Protein AF-A0A800MR60-F1 (afdb_monomer)

pLDDT: mean 89.22, std 11.36, range [47.94, 97.31]

Radius of gyration: 14.32 Å; Cα contacts (8 Å, |Δi|>4): 45; chains: 1; bounding box: 43×22×28 Å

Structure (mmCIF, N/CA/C/O backbone):
data_AF-A0A800MR60-F1
#
_entry.id   AF-A0A800MR60-F1
#
loop_
_atom_site.group_PDB
_atom_site.id
_atom_site.type_symbol
_atom_site.label_atom_id
_atom_site.label_alt_id
_atom_site.label_comp_id
_atom_site.label_asym_id
_atom_site.label_entity_id
_atom_site.label_seq_id
_atom_site.pdbx_PDB_ins_code
_atom_site.Cartn_x
_atom_site.Cartn_y
_atom_site.Cartn_z
_atom_site.occupancy
_atom_site.B_iso_or_equiv
_atom_site.auth_seq_id
_atom_site.auth_comp_id
_atom_site.auth_asym_id
_atom_site.auth_atom_id
_atom_site.pdbx_PDB_model_num
ATOM 1 N N . MET A 1 1 ? 29.767 -2.933 -16.775 1.00 51.25 1 MET A N 1
ATOM 2 C CA . MET A 1 1 ? 29.336 -2.979 -15.356 1.00 51.25 1 MET A CA 1
ATOM 3 C C . MET A 1 1 ? 28.615 -1.719 -14.846 1.00 51.25 1 MET A C 1
ATOM 5 O O . MET A 1 1 ? 27.771 -1.863 -13.979 1.00 51.25 1 MET A O 1
ATOM 9 N N . ARG A 1 2 ? 28.848 -0.501 -15.375 1.00 51.25 2 ARG A N 1
ATOM 10 C CA . ARG A 1 2 ? 28.204 0.745 -14.876 1.00 51.25 2 ARG A CA 1
ATOM 11 C C . ARG A 1 2 ? 26.716 0.935 -15.238 1.00 51.25 2 ARG A C 1
ATOM 13 O O . ARG A 1 2 ? 26.012 1.688 -14.575 1.00 51.25 2 ARG A O 1
ATOM 20 N N . THR A 1 3 ? 26.226 0.272 -16.284 1.00 55.72 3 THR A N 1
ATOM 21 C CA . THR A 1 3 ? 24.841 0.397 -16.779 1.00 55.72 3 THR A CA 1
ATOM 22 C C . THR A 1 3 ? 23.820 -0.385 -15.947 1.00 55.72 3 THR A C 1
ATOM 24 O O . THR A 1 3 ? 22.700 0.088 -15.767 1.00 55.72 3 THR A O 1
ATOM 27 N N . GLN A 1 4 ? 24.203 -1.538 -15.383 1.00 60.22 4 GLN A N 1
ATOM 28 C CA . GLN A 1 4 ? 23.320 -2.340 -14.522 1.00 60.22 4 GLN A CA 1
ATOM 29 C C . GLN A 1 4 ? 22.992 -1.625 -13.208 1.00 60.22 4 GLN A C 1
ATOM 31 O O . GLN A 1 4 ? 21.851 -1.673 -12.759 1.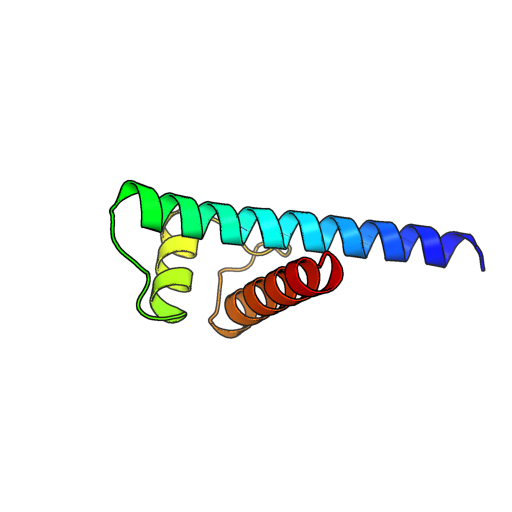00 60.22 4 GLN A O 1
ATOM 36 N N . THR A 1 5 ? 23.950 -0.899 -12.630 1.00 70.81 5 THR A N 1
ATOM 37 C CA . THR A 1 5 ? 23.751 -0.177 -11.367 1.00 70.81 5 THR A CA 1
ATOM 38 C C . THR A 1 5 ? 22.694 0.917 -11.505 1.00 70.81 5 THR A C 1
ATOM 40 O O . THR A 1 5 ? 21.773 0.979 -10.697 1.00 70.81 5 THR A O 1
ATOM 43 N N . LYS A 1 6 ? 22.750 1.712 -12.584 1.00 74.62 6 LYS A N 1
ATOM 44 C CA . LYS A 1 6 ? 21.761 2.769 -12.856 1.00 74.62 6 LYS A CA 1
ATOM 45 C C . LYS A 1 6 ? 20.372 2.204 -13.165 1.00 74.62 6 LYS A C 1
ATOM 47 O O . LYS A 1 6 ? 19.369 2.743 -12.706 1.00 74.62 6 LYS A O 1
ATOM 52 N N . ALA A 1 7 ? 20.302 1.105 -13.920 1.00 75.12 7 ALA A N 1
ATOM 53 C CA . ALA A 1 7 ? 19.034 0.440 -14.222 1.00 75.12 7 ALA A CA 1
ATOM 54 C C . ALA A 1 7 ? 18.379 -0.145 -12.960 1.00 75.12 7 ALA A C 1
ATOM 56 O O . ALA A 1 7 ? 17.170 -0.013 -12.776 1.00 75.12 7 ALA A O 1
ATOM 57 N N . ASN A 1 8 ? 19.176 -0.740 -12.070 1.00 79.31 8 ASN A N 1
ATOM 58 C CA . ASN A 1 8 ? 18.693 -1.269 -10.798 1.00 79.31 8 ASN A CA 1
ATOM 59 C C . ASN A 1 8 ? 18.245 -0.146 -9.857 1.00 79.31 8 ASN A C 1
ATOM 61 O O . ASN A 1 8 ? 17.147 -0.230 -9.320 1.00 79.31 8 ASN A O 1
ATOM 65 N N . GLN A 1 9 ? 19.020 0.937 -9.737 1.00 83.06 9 GLN A N 1
ATOM 66 C CA . GLN A 1 9 ? 18.631 2.124 -8.964 1.00 83.06 9 GLN A CA 1
ATOM 67 C C . GLN A 1 9 ? 17.298 2.705 -9.445 1.00 83.06 9 GLN A C 1
ATOM 69 O O . GLN A 1 9 ? 16.401 2.942 -8.640 1.00 83.06 9 GLN A O 1
ATOM 74 N N . LYS A 1 10 ? 17.125 2.852 -10.764 1.00 87.31 10 LYS A N 1
ATOM 75 C CA . LYS A 1 10 ? 15.869 3.339 -11.345 1.00 87.31 10 LYS A CA 1
ATOM 76 C C . LYS A 1 10 ? 14.693 2.410 -11.031 1.00 87.31 10 LYS A C 1
ATOM 78 O O . LYS A 1 10 ? 13.617 2.887 -10.697 1.00 87.31 10 LYS A O 1
ATOM 83 N N . ARG A 1 11 ? 14.877 1.087 -11.110 1.00 85.19 11 ARG A N 1
ATOM 84 C CA . ARG A 1 11 ? 13.827 0.110 -10.756 1.00 85.19 11 ARG A CA 1
ATOM 85 C C . ARG A 1 11 ? 13.437 0.190 -9.280 1.00 85.19 11 ARG A C 1
ATOM 87 O O . ARG A 1 11 ? 12.249 0.097 -8.976 1.00 85.19 11 ARG A O 1
ATOM 94 N N . THR A 1 12 ? 14.420 0.367 -8.399 1.00 88.00 12 THR A N 1
ATOM 95 C CA . THR A 1 12 ? 14.220 0.530 -6.955 1.00 88.00 12 THR A CA 1
ATOM 96 C C . THR A 1 12 ? 13.428 1.797 -6.656 1.00 88.00 12 THR A C 1
ATOM 98 O O . THR A 1 12 ? 12.343 1.670 -6.103 1.00 88.00 12 THR A O 1
ATOM 101 N N . SER A 1 13 ? 13.871 2.962 -7.142 1.00 88.81 13 SER A N 1
ATOM 102 C CA . SER A 1 13 ? 13.153 4.237 -6.958 1.00 88.81 13 SER A CA 1
ATOM 103 C C . SER A 1 13 ? 11.723 4.159 -7.487 1.00 88.81 13 SER A C 1
ATOM 105 O O . SER A 1 13 ? 10.783 4.496 -6.780 1.00 88.81 13 SER A O 1
ATOM 107 N N . ILE A 1 14 ? 11.528 3.579 -8.673 1.00 90.88 14 ILE A N 1
ATOM 108 C CA . ILE A 1 14 ? 10.189 3.377 -9.223 1.00 90.88 14 ILE A CA 1
ATOM 109 C C . ILE A 1 14 ? 9.346 2.528 -8.248 1.00 90.88 14 ILE A C 1
ATOM 111 O O . ILE A 1 14 ? 8.169 2.816 -8.048 1.00 90.88 14 ILE A O 1
ATOM 115 N N . ALA A 1 15 ? 9.892 1.472 -7.635 1.00 90.50 15 ALA A N 1
ATOM 116 C CA . ALA A 1 15 ? 9.182 0.669 -6.628 1.00 90.50 15 ALA A CA 1
ATOM 117 C C . ALA A 1 15 ? 8.906 1.403 -5.312 1.00 90.50 15 ALA A C 1
ATOM 119 O O . ALA A 1 15 ? 7.849 1.168 -4.726 1.00 90.50 15 ALA A O 1
ATOM 120 N N . ASP A 1 16 ? 9.804 2.285 -4.889 1.00 93.31 16 ASP A N 1
ATOM 121 C CA . ASP A 1 16 ? 9.629 3.142 -3.716 1.00 93.31 16 ASP A CA 1
ATOM 122 C C . ASP A 1 16 ? 8.487 4.132 -3.933 1.00 93.31 16 ASP A C 1
ATOM 124 O O . ASP A 1 16 ? 7.542 4.152 -3.147 1.00 93.31 16 ASP A O 1
ATOM 128 N N . ASP A 1 17 ? 8.491 4.839 -5.065 1.00 94.75 17 ASP A N 1
ATOM 129 C CA . ASP A 1 17 ? 7.442 5.794 -5.438 1.00 94.75 17 ASP A CA 1
ATOM 130 C C . ASP A 1 17 ? 6.064 5.128 -5.473 1.00 94.75 17 ASP A C 1
ATOM 132 O O . ASP A 1 17 ? 5.064 5.673 -5.001 1.00 94.75 17 ASP A O 1
ATOM 136 N N . PHE A 1 18 ? 6.002 3.908 -6.012 1.00 94.25 18 PHE A N 1
ATOM 137 C CA . PHE A 1 18 ? 4.765 3.139 -6.022 1.00 94.25 18 PHE A CA 1
ATOM 138 C C . PHE A 1 18 ? 4.309 2.781 -4.608 1.00 94.25 18 PHE A C 1
ATOM 140 O O . PHE A 1 18 ? 3.132 2.940 -4.295 1.00 94.25 18 PHE A O 1
ATOM 147 N N . ALA A 1 19 ? 5.217 2.312 -3.752 1.00 95.00 19 ALA A N 1
ATOM 148 C CA . ALA A 1 19 ? 4.874 1.949 -2.384 1.00 95.00 19 ALA A CA 1
ATOM 149 C C . ALA A 1 19 ? 4.377 3.167 -1.585 1.00 95.00 19 ALA A C 1
ATOM 151 O O . ALA A 1 19 ? 3.338 3.081 -0.930 1.00 95.00 19 ALA A O 1
ATOM 152 N N . LEU A 1 20 ? 5.055 4.311 -1.720 1.00 96.06 20 LEU A N 1
ATOM 153 C CA . LEU A 1 20 ? 4.657 5.580 -1.111 1.00 96.06 20 LEU A CA 1
ATOM 154 C C . LEU A 1 20 ? 3.272 6.026 -1.579 1.00 96.06 20 LEU A C 1
ATOM 156 O O . LEU A 1 20 ? 2.441 6.398 -0.754 1.00 96.06 20 LEU A O 1
ATOM 160 N N . ARG A 1 21 ? 2.983 5.931 -2.883 1.00 96.44 21 ARG A N 1
ATOM 161 C CA . ARG A 1 21 ? 1.662 6.270 -3.429 1.00 96.44 21 ARG A CA 1
ATOM 162 C C . ARG A 1 21 ? 0.552 5.408 -2.827 1.00 96.44 21 ARG A C 1
ATOM 164 O O . ARG A 1 21 ? -0.497 5.939 -2.485 1.00 96.44 21 ARG A O 1
ATOM 171 N N . ILE A 1 22 ? 0.767 4.099 -2.702 1.00 96.31 22 ILE A N 1
ATOM 172 C CA . ILE A 1 22 ? -0.241 3.190 -2.137 1.00 96.31 22 ILE A CA 1
ATOM 173 C C . ILE A 1 22 ? -0.483 3.484 -0.656 1.00 96.31 22 ILE A C 1
ATOM 175 O O . ILE A 1 22 ? -1.636 3.553 -0.241 1.00 96.31 22 ILE A O 1
ATOM 179 N N . VAL A 1 23 ? 0.575 3.697 0.131 1.00 95.38 23 VAL A N 1
ATOM 180 C CA . VAL A 1 23 ? 0.421 4.066 1.547 1.00 95.38 23 VAL A CA 1
ATOM 181 C C . VAL A 1 23 ? -0.288 5.411 1.686 1.00 95.38 23 VAL A C 1
ATOM 183 O O . VAL A 1 23 ? -1.217 5.509 2.474 1.00 95.38 23 VAL A O 1
ATOM 186 N N . LYS A 1 24 ? 0.038 6.401 0.847 1.00 95.50 24 LYS A N 1
ATOM 187 C CA . LYS A 1 24 ? -0.651 7.699 0.836 1.00 95.50 24 LYS A CA 1
ATOM 188 C C . LYS A 1 24 ? -2.155 7.565 0.586 1.00 95.50 24 LYS A C 1
ATOM 190 O O . LYS A 1 24 ? -2.928 8.188 1.294 1.00 95.50 24 LYS A O 1
ATOM 195 N N . ILE A 1 25 ? -2.573 6.732 -0.370 1.00 95.00 25 ILE A N 1
ATOM 196 C CA . ILE A 1 25 ? -4.000 6.476 -0.650 1.00 95.00 25 ILE A CA 1
ATOM 197 C C . ILE A 1 25 ? -4.713 5.888 0.577 1.00 95.00 25 ILE A C 1
ATOM 199 O O . ILE A 1 25 ? -5.863 6.226 0.855 1.00 95.00 25 ILE A O 1
ATOM 203 N N . LEU A 1 26 ? -4.041 4.996 1.309 1.00 95.00 26 LEU A N 1
ATOM 204 C CA . LEU A 1 26 ? -4.594 4.418 2.531 1.00 95.00 26 LEU A CA 1
ATOM 205 C C . LEU A 1 26 ? -4.682 5.458 3.650 1.00 95.00 26 LEU A C 1
ATOM 207 O O . LEU A 1 26 ? -5.728 5.564 4.2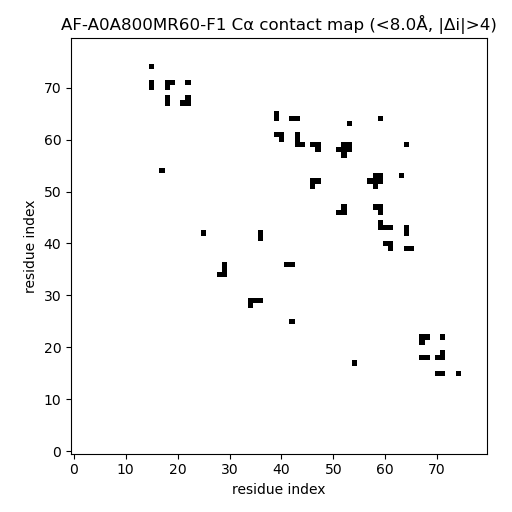81 1.00 95.00 26 LEU A O 1
ATOM 211 N N . ASP A 1 27 ? -3.628 6.244 3.852 1.00 93.81 27 ASP A N 1
ATOM 212 C CA . ASP A 1 27 ? -3.583 7.303 4.863 1.00 93.81 27 ASP A CA 1
ATOM 213 C C . ASP A 1 27 ? -4.632 8.400 4.570 1.00 93.81 27 ASP A C 1
ATOM 215 O O . ASP A 1 27 ? -5.303 8.882 5.481 1.00 93.81 27 ASP A O 1
ATOM 219 N N . GLU A 1 28 ? -4.837 8.758 3.296 1.00 93.75 28 GLU A N 1
ATOM 220 C CA . GLU A 1 28 ? -5.865 9.714 2.859 1.00 93.75 28 GLU A CA 1
ATOM 221 C C . GLU A 1 28 ? -7.281 9.216 3.163 1.00 93.75 28 GLU A C 1
ATOM 223 O O . GLU A 1 28 ? -8.119 9.994 3.623 1.00 93.75 28 GLU A O 1
ATOM 228 N N . PHE A 1 29 ? -7.551 7.923 2.960 1.00 92.06 29 PHE A N 1
ATOM 229 C CA . PHE A 1 29 ? -8.816 7.319 3.373 1.00 92.06 29 PHE A CA 1
ATOM 230 C C . PHE A 1 29 ? -8.994 7.402 4.892 1.00 92.06 29 PHE A C 1
ATOM 232 O O . PHE A 1 29 ? -10.036 7.860 5.362 1.00 92.06 29 PHE A O 1
ATOM 239 N N . GLU A 1 30 ? -7.979 7.005 5.667 1.00 91.19 30 GLU A N 1
ATOM 240 C CA . GLU A 1 30 ? -8.075 7.023 7.130 1.00 91.19 30 GLU A CA 1
ATOM 241 C C . GLU A 1 30 ? -8.322 8.439 7.671 1.00 91.19 30 GLU A C 1
ATOM 2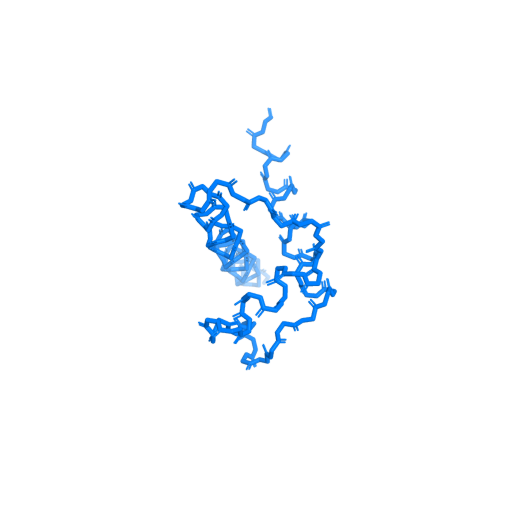43 O O . GLU A 1 30 ? -9.134 8.606 8.581 1.00 91.19 30 GLU A O 1
ATOM 248 N N . GLY A 1 31 ? -7.687 9.453 7.074 1.00 89.12 31 GLY A N 1
ATOM 249 C CA . GLY A 1 31 ? -7.889 10.858 7.430 1.00 89.12 31 GLY A CA 1
ATOM 250 C C . GLY A 1 31 ? -9.236 11.430 6.981 1.00 89.12 31 GLY A C 1
ATOM 251 O O . GLY A 1 31 ? -9.839 12.208 7.711 1.00 89.12 31 GLY A O 1
ATOM 252 N N . THR A 1 32 ? -9.736 11.033 5.807 1.00 89.25 32 THR A N 1
ATOM 253 C CA . THR A 1 32 ? -11.017 11.536 5.270 1.00 89.25 32 THR A CA 1
ATOM 254 C C . THR A 1 32 ? -12.214 10.995 6.045 1.00 89.25 32 THR A C 1
ATOM 256 O O . THR A 1 32 ? -13.182 11.716 6.275 1.00 89.25 32 THR A O 1
ATOM 259 N N . TYR A 1 33 ? -12.160 9.725 6.448 1.00 82.81 33 TYR A N 1
ATOM 260 C CA . TYR A 1 33 ? -13.269 9.047 7.122 1.00 82.81 33 TYR A CA 1
ATOM 261 C C . TYR A 1 33 ? -13.118 8.993 8.650 1.00 82.81 33 TYR A C 1
ATOM 263 O O . TYR A 1 33 ? -13.939 8.344 9.298 1.00 82.81 33 TYR A O 1
ATOM 271 N N . ASP A 1 34 ? -12.070 9.616 9.210 1.00 86.31 34 ASP A N 1
ATOM 272 C CA . ASP A 1 34 ? -11.656 9.509 10.623 1.00 86.31 34 ASP A CA 1
ATOM 273 C C . ASP A 1 34 ? -11.690 8.055 11.136 1.00 86.31 34 ASP A C 1
ATOM 275 O O . ASP A 1 34 ? -12.107 7.729 12.250 1.00 86.31 34 ASP A O 1
ATOM 279 N N . ARG A 1 35 ? -11.309 7.123 10.254 1.00 86.62 35 ARG A N 1
ATOM 280 C CA . ARG A 1 35 ? -11.449 5.686 10.480 1.00 86.62 35 ARG A CA 1
ATOM 281 C C . ARG A 1 35 ? -10.204 4.958 10.034 1.00 86.62 35 ARG A C 1
ATOM 283 O O . ARG A 1 35 ? -9.901 4.886 8.851 1.00 86.62 35 ARG A O 1
ATOM 290 N N . LYS A 1 36 ? -9.554 4.294 10.985 1.00 91.94 36 LYS A N 1
ATOM 291 C CA . LYS A 1 36 ? -8.383 3.462 10.706 1.00 91.94 36 LYS A CA 1
ATOM 292 C C . LYS A 1 36 ? -8.765 2.088 10.172 1.00 91.94 36 LYS A C 1
ATOM 294 O O . LYS A 1 36 ? -9.743 1.476 10.618 1.00 91.94 36 LYS A O 1
ATOM 299 N N . PHE A 1 37 ? -7.942 1.560 9.274 1.00 92.25 37 PHE A N 1
ATOM 300 C CA . PHE A 1 37 ? -8.004 0.159 8.894 1.00 92.25 37 PHE A CA 1
ATOM 301 C C . PHE A 1 37 ? -7.567 -0.709 10.078 1.00 92.25 37 PHE A C 1
ATOM 303 O O . PHE A 1 37 ? -6.444 -0.606 10.567 1.00 92.25 37 PHE A O 1
ATOM 310 N N . SER A 1 38 ? -8.426 -1.631 10.511 1.00 91.69 38 SER A N 1
ATOM 311 C CA . SER A 1 38 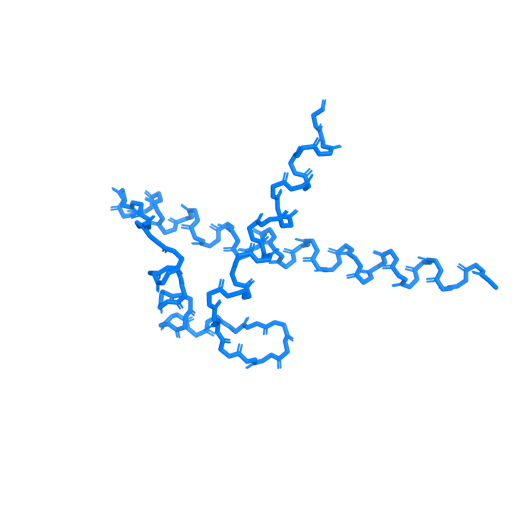? -8.130 -2.539 11.628 1.00 91.69 38 SER A CA 1
ATOM 312 C C . SER A 1 38 ? -7.258 -3.731 11.231 1.00 91.69 38 SER A C 1
ATOM 314 O O . SER A 1 38 ? -6.782 -4.475 12.084 1.00 91.69 38 SER A O 1
ATOM 316 N N . SER A 1 39 ? -7.073 -3.970 9.928 1.00 95.00 39 SER A N 1
ATOM 317 C CA . SER A 1 39 ? -6.294 -5.104 9.431 1.00 95.00 39 SER A CA 1
ATOM 318 C C . SER A 1 39 ? -5.817 -4.916 7.993 1.00 95.00 39 SER A C 1
ATOM 320 O O . SER A 1 39 ? -6.418 -4.189 7.199 1.00 95.00 39 SER A O 1
ATOM 322 N N . LEU A 1 40 ? -4.797 -5.694 7.610 1.00 94.94 40 LEU A N 1
ATOM 323 C CA . LEU A 1 40 ? -4.355 -5.808 6.215 1.00 94.94 40 L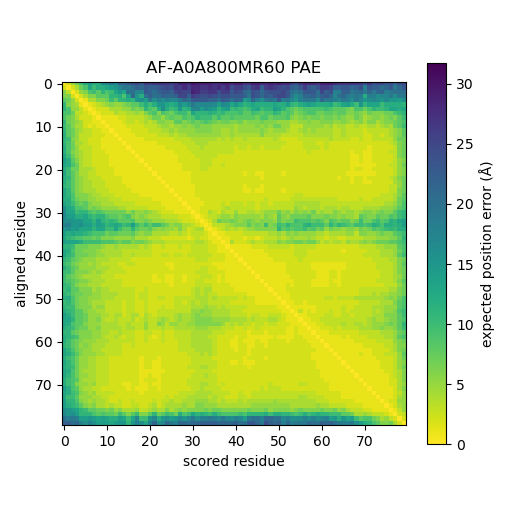EU A CA 1
ATOM 324 C C . LEU A 1 40 ? -5.487 -6.247 5.276 1.00 94.94 40 LEU A C 1
ATOM 326 O O . LEU A 1 40 ? -5.528 -5.826 4.128 1.00 94.94 40 LEU A O 1
ATOM 330 N N . GLY A 1 41 ? -6.426 -7.071 5.755 1.00 96.25 41 GLY A N 1
ATOM 331 C CA . GLY A 1 41 ? -7.554 -7.529 4.943 1.00 96.25 41 GLY A CA 1
ATOM 332 C C . GLY A 1 41 ? -8.530 -6.410 4.572 1.00 96.25 41 GLY A C 1
ATOM 333 O O . GLY A 1 41 ? -9.109 -6.449 3.492 1.00 96.25 41 GLY A O 1
ATOM 334 N N . GLN A 1 42 ? -8.711 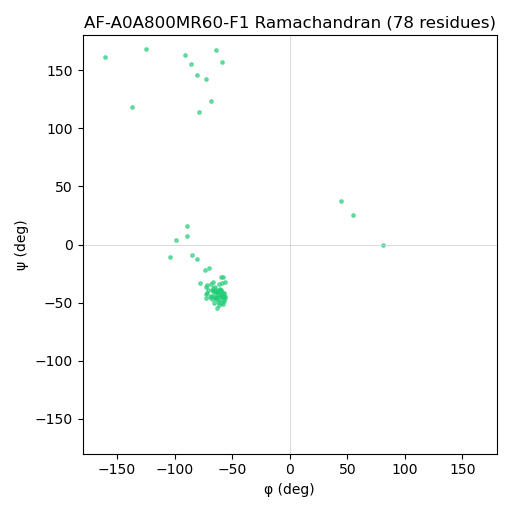-5.406 5.434 1.00 95.69 42 GLN A N 1
ATOM 335 C CA . GLN A 1 42 ? -9.518 -4.235 5.081 1.00 95.69 42 GLN A CA 1
ATOM 336 C C . GLN A 1 42 ? -8.806 -3.352 4.056 1.00 95.69 42 GLN A C 1
ATOM 338 O O . GLN A 1 42 ? -9.438 -2.959 3.085 1.00 95.69 42 GLN A O 1
ATOM 343 N N . ARG A 1 43 ? -7.493 -3.138 4.211 1.00 96.19 43 ARG A N 1
ATOM 344 C CA . ARG A 1 43 ? -6.681 -2.406 3.223 1.00 96.19 43 ARG A CA 1
ATOM 345 C C . ARG A 1 43 ? -6.748 -3.059 1.843 1.00 96.19 43 ARG A C 1
ATOM 347 O O . ARG A 1 43 ? -6.955 -2.373 0.855 1.00 96.19 43 ARG A O 1
ATOM 354 N N . VAL A 1 44 ? -6.624 -4.389 1.784 1.00 97.31 44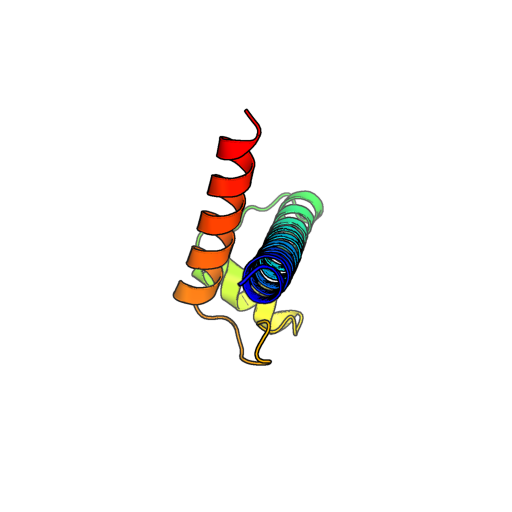 VAL A N 1
ATOM 355 C CA . VAL A 1 44 ? -6.756 -5.159 0.533 1.00 97.31 44 VAL A CA 1
ATOM 356 C C . VAL A 1 44 ? -8.127 -4.960 -0.102 1.00 97.31 44 VAL A C 1
ATOM 358 O O . VAL A 1 44 ? -8.200 -4.644 -1.283 1.00 97.31 44 VAL A O 1
ATOM 361 N N . ARG A 1 45 ? -9.204 -5.133 0.678 1.00 96.31 45 ARG A N 1
ATOM 362 C CA . ARG A 1 45 ? -10.569 -4.955 0.169 1.00 96.31 45 ARG A CA 1
ATOM 363 C C . ARG A 1 45 ? -10.775 -3.557 -0.386 1.00 96.31 45 ARG A C 1
ATOM 365 O O . ARG A 1 45 ? -11.230 -3.447 -1.511 1.00 96.31 45 ARG A O 1
ATOM 372 N N . TYR A 1 46 ? -10.363 -2.538 0.363 1.00 95.75 46 TYR A N 1
ATOM 373 C CA . TYR A 1 46 ? -10.472 -1.156 -0.074 1.00 95.75 46 TYR A CA 1
ATOM 374 C C . TYR A 1 46 ? -9.729 -0.914 -1.390 1.00 95.75 46 TYR A C 1
ATOM 376 O O . TYR A 1 46 ? -10.335 -0.435 -2.335 1.00 95.75 46 TYR A O 1
ATOM 384 N N . LEU A 1 47 ? -8.453 -1.310 -1.491 1.00 96.44 47 LEU A N 1
ATOM 385 C CA . LEU A 1 47 ? -7.666 -1.105 -2.713 1.00 96.44 47 LEU A CA 1
ATOM 386 C C . LEU A 1 47 ? -8.277 -1.799 -3.936 1.00 96.44 47 LEU A C 1
ATOM 388 O O . LEU A 1 47 ? -8.262 -1.223 -5.020 1.00 96.44 47 LEU A O 1
ATOM 392 N N . ASN A 1 48 ? -8.818 -3.007 -3.763 1.00 96.62 48 ASN A N 1
ATOM 393 C CA . ASN A 1 48 ? -9.496 -3.719 -4.844 1.00 96.62 48 ASN A CA 1
ATOM 394 C C . ASN A 1 48 ? -10.859 -3.088 -5.186 1.00 96.62 48 ASN A C 1
ATOM 396 O O . ASN A 1 48 ? -11.219 -3.052 -6.355 1.00 96.62 48 ASN A O 1
ATOM 400 N N . GLU A 1 49 ? -11.595 -2.564 -4.200 1.00 96.00 49 GLU A N 1
ATOM 401 C CA . GLU A 1 49 ? -12.883 -1.878 -4.389 1.00 96.00 49 GLU A CA 1
ATOM 402 C C . GLU A 1 49 ? -12.737 -0.575 -5.186 1.00 96.00 49 GLU A C 1
ATOM 404 O O . GLU A 1 49 ? -13.580 -0.272 -6.023 1.00 96.00 49 GLU A O 1
ATOM 409 N N . ILE A 1 50 ? -11.637 0.158 -4.988 1.00 94.56 50 ILE A N 1
ATOM 410 C CA . ILE A 1 50 ? -11.307 1.362 -5.770 1.00 94.56 50 ILE A CA 1
ATOM 411 C C . ILE A 1 50 ? -10.477 1.060 -7.032 1.00 94.56 50 ILE A C 1
ATOM 413 O O . ILE A 1 50 ? -9.849 1.962 -7.585 1.00 94.56 50 ILE A O 1
ATOM 417 N N . GLU A 1 51 ? -10.423 -0.209 -7.452 1.00 95.31 51 GLU A N 1
ATOM 418 C CA . GLU A 1 51 ? -9.743 -0.688 -8.667 1.00 95.31 51 GLU A CA 1
ATOM 419 C C . GLU A 1 51 ? -8.248 -0.309 -8.769 1.00 95.31 51 GLU A C 1
ATOM 421 O O . GLU A 1 51 ? -7.657 -0.255 -9.852 1.00 95.31 51 GLU A O 1
ATOM 426 N N . ILE A 1 52 ? -7.579 -0.083 -7.634 1.00 95.19 52 ILE A N 1
ATOM 427 C CA . ILE A 1 52 ? -6.129 0.118 -7.599 1.00 95.19 52 ILE A CA 1
ATOM 428 C C . ILE A 1 52 ? -5.463 -1.252 -7.697 1.00 95.19 52 ILE A C 1
ATOM 430 O O . ILE A 1 52 ? -5.515 -2.048 -6.765 1.00 95.19 52 ILE A O 1
ATOM 434 N N . THR A 1 53 ? -4.750 -1.520 -8.788 1.00 95.06 53 THR A N 1
ATOM 435 C CA . THR A 1 53 ? -4.033 -2.790 -8.968 1.00 95.06 53 THR A CA 1
ATOM 436 C C . THR A 1 53 ? -2.592 -2.734 -8.460 1.00 95.06 53 THR A C 1
ATOM 438 O O . THR A 1 53 ? -1.973 -1.673 -8.316 1.00 95.06 53 THR A O 1
ATOM 441 N N . ARG A 1 54 ? -1.988 -3.909 -8.257 1.00 93.19 54 ARG A N 1
ATOM 442 C CA . ARG A 1 54 ? -0.532 -4.034 -8.109 1.00 93.19 54 ARG A CA 1
ATOM 443 C C . ARG A 1 54 ? 0.177 -3.625 -9.405 1.00 93.19 54 ARG A C 1
ATOM 445 O O . ARG A 1 54 ? -0.421 -3.544 -10.476 1.00 93.19 54 ARG A O 1
ATOM 452 N N . ARG A 1 55 ? 1.500 -3.432 -9.336 1.00 88.25 55 ARG A N 1
ATOM 453 C CA . ARG A 1 55 ? 2.326 -3.019 -10.495 1.00 88.25 55 ARG A CA 1
ATOM 454 C C . ARG A 1 55 ? 2.263 -3.963 -11.694 1.00 88.25 55 ARG A C 1
ATOM 456 O O . ARG A 1 55 ? 2.517 -3.539 -12.811 1.00 88.25 55 ARG A O 1
ATOM 463 N N . ASN A 1 56 ? 1.999 -5.241 -11.445 1.00 89.31 56 ASN A N 1
ATOM 464 C CA . ASN A 1 56 ? 1.856 -6.276 -12.467 1.00 89.31 56 ASN A CA 1
ATOM 465 C C . ASN A 1 56 ? 0.405 -6.416 -12.974 1.00 89.31 56 ASN A C 1
ATOM 467 O O . ASN A 1 56 ? 0.119 -7.379 -13.673 1.00 89.31 56 ASN A O 1
ATOM 471 N N . GLY A 1 57 ? -0.507 -5.522 -12.576 1.00 92.25 57 GLY A N 1
ATOM 472 C CA . GLY A 1 57 ? -1.921 -5.554 -12.958 1.00 92.25 57 GLY A CA 1
ATOM 473 C C . GLY A 1 57 ? -2.792 -6.519 -12.151 1.00 92.25 57 GLY A C 1
ATOM 474 O O . GLY A 1 57 ? -3.987 -6.593 -12.394 1.00 92.25 57 GLY A O 1
ATOM 475 N N . SER A 1 58 ? -2.231 -7.254 -11.188 1.00 93.62 58 SER A N 1
ATOM 476 C CA . SER A 1 58 ? -3.020 -8.185 -10.367 1.00 93.62 58 SER A CA 1
ATOM 477 C C . SER A 1 58 ? -3.675 -7.503 -9.163 1.00 93.62 58 SER A C 1
ATOM 479 O O . SER A 1 58 ? -3.158 -6.507 -8.648 1.00 93.62 58 SER A O 1
ATOM 481 N N . GLU A 1 59 ? -4.772 -8.084 -8.676 1.00 96.81 59 GLU A N 1
ATOM 482 C CA . GLU A 1 59 ? -5.445 -7.673 -7.438 1.00 96.81 59 GLU A CA 1
ATOM 483 C C . GLU A 1 59 ? -4.523 -7.749 -6.222 1.00 96.81 59 GLU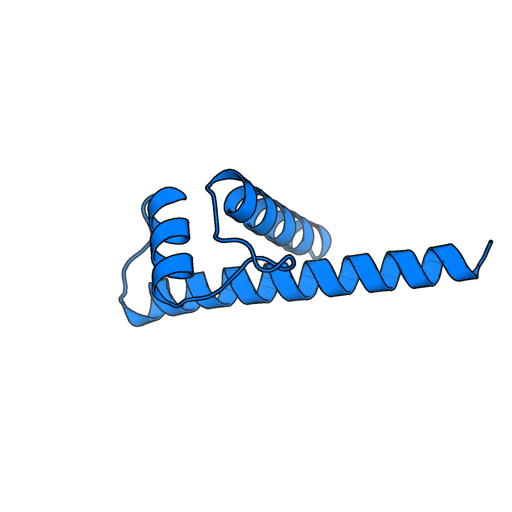 A C 1
ATOM 485 O O . GLU A 1 59 ? -3.546 -8.506 -6.204 1.00 96.81 59 GLU A O 1
ATOM 490 N N . TRP A 1 60 ? -4.846 -6.988 -5.181 1.00 97.31 60 TRP A N 1
ATOM 491 C CA . TRP A 1 60 ? -4.129 -7.036 -3.918 1.00 97.31 60 TRP A CA 1
ATOM 492 C C . TRP A 1 60 ? -4.430 -8.303 -3.131 1.00 97.31 60 TRP A C 1
ATOM 494 O O . TRP A 1 60 ? -5.563 -8.764 -3.027 1.00 97.31 60 TRP A O 1
ATOM 504 N N . ASP A 1 61 ? -3.385 -8.806 -2.485 1.00 97.06 61 ASP A N 1
ATOM 505 C CA . ASP A 1 61 ? -3.466 -9.806 -1.433 1.00 97.06 61 ASP A CA 1
ATOM 506 C C . ASP A 1 61 ? -2.763 -9.281 -0.169 1.00 97.06 61 ASP A C 1
ATOM 508 O O . ASP A 1 61 ? -2.055 -8.264 -0.188 1.00 97.06 61 ASP A O 1
ATOM 512 N N . LYS A 1 62 ? -2.964 -9.974 0.959 1.00 96.69 62 LYS A N 1
ATOM 513 C CA . LYS A 1 62 ? -2.397 -9.567 2.257 1.00 96.69 62 LYS A CA 1
ATOM 514 C C . LYS A 1 62 ? -0.866 -9.479 2.223 1.00 96.69 62 LYS A C 1
ATOM 516 O O . LYS A 1 62 ? -0.288 -8.631 2.898 1.00 96.69 62 LYS A O 1
ATOM 521 N N . THR A 1 63 ? -0.212 -10.334 1.442 1.00 96.38 63 THR A N 1
ATOM 522 C CA . THR A 1 63 ? 1.250 -10.378 1.323 1.00 96.38 63 THR A CA 1
ATOM 523 C C . THR A 1 63 ? 1.776 -9.180 0.537 1.00 96.38 63 THR A C 1
ATOM 525 O O . THR A 1 63 ? 2.766 -8.566 0.928 1.00 96.38 63 THR A O 1
ATOM 528 N N . GLY A 1 64 ? 1.107 -8.820 -0.554 1.00 94.81 64 GLY A N 1
ATOM 529 C CA . GLY A 1 64 ? 1.435 -7.685 -1.400 1.00 94.81 64 GLY A CA 1
ATOM 530 C C . GLY A 1 64 ? 1.340 -6.379 -0.628 1.00 94.81 64 GLY A C 1
ATOM 531 O O . GLY A 1 64 ? 2.290 -5.598 -0.654 1.00 94.81 64 GLY A O 1
ATOM 532 N N . ILE A 1 65 ? 0.248 -6.175 0.119 1.00 95.62 65 ILE A N 1
ATOM 533 C CA . ILE A 1 65 ? 0.107 -4.955 0.919 1.00 95.62 65 ILE A CA 1
ATOM 534 C C . ILE A 1 65 ? 1.119 -4.902 2.067 1.00 95.62 65 ILE A C 1
ATOM 536 O O . ILE A 1 65 ? 1.717 -3.858 2.309 1.00 95.62 65 ILE A O 1
ATOM 540 N N . ARG A 1 66 ? 1.387 -6.039 2.725 1.00 96.75 66 ARG A N 1
ATOM 541 C CA . ARG A 1 66 ? 2.401 -6.131 3.780 1.00 96.75 66 ARG A CA 1
ATOM 542 C C . ARG A 1 66 ? 3.772 -5.686 3.273 1.00 96.75 66 ARG A C 1
ATOM 544 O O . ARG A 1 66 ? 4.393 -4.831 3.887 1.00 96.75 66 ARG A O 1
ATOM 551 N N . ARG A 1 67 ? 4.204 -6.203 2.119 1.00 95.44 67 ARG A N 1
ATOM 552 C CA . ARG A 1 67 ? 5.496 -5.846 1.508 1.00 95.44 67 ARG A CA 1
ATOM 553 C C . ARG A 1 67 ? 5.598 -4.367 1.150 1.00 95.44 67 ARG A C 1
ATOM 555 O O . ARG A 1 67 ? 6.689 -3.809 1.200 1.00 95.44 67 ARG A O 1
ATOM 562 N N . VAL A 1 68 ? 4.489 -3.751 0.746 1.00 95.69 68 VAL A N 1
ATOM 563 C CA . VAL A 1 68 ? 4.434 -2.314 0.449 1.00 95.69 68 VAL A CA 1
ATOM 564 C C . VAL A 1 68 ? 4.616 -1.492 1.717 1.00 95.69 68 VAL A C 1
ATOM 566 O O . VAL A 1 68 ? 5.451 -0.594 1.728 1.00 95.69 68 VAL A O 1
ATOM 569 N N . ILE A 1 69 ? 3.907 -1.847 2.788 1.00 94.75 69 ILE A N 1
ATOM 570 C CA . ILE A 1 69 ? 4.031 -1.177 4.086 1.00 94.75 69 ILE A CA 1
ATOM 571 C C . ILE A 1 69 ? 5.460 -1.322 4.626 1.00 94.75 69 ILE A C 1
ATOM 573 O O . ILE A 1 69 ? 6.113 -0.316 4.873 1.00 94.75 69 ILE A O 1
ATOM 577 N N . GLU A 1 70 ? 5.995 -2.546 4.681 1.00 95.38 70 GLU A N 1
ATOM 578 C C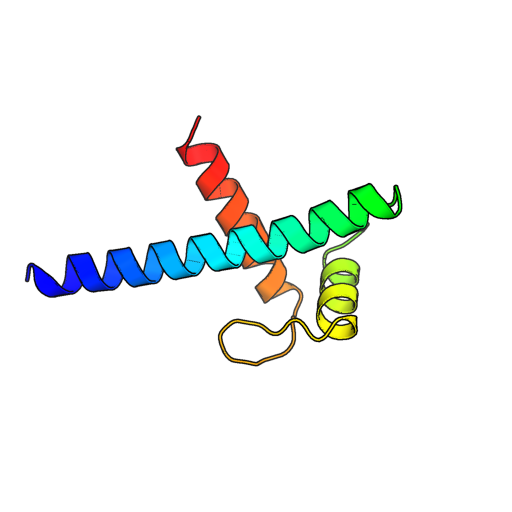A . GLU A 1 70 ? 7.370 -2.820 5.139 1.00 95.38 70 GLU A CA 1
ATOM 579 C C . GLU A 1 70 ? 8.433 -2.096 4.291 1.00 95.38 70 GLU A C 1
ATOM 581 O O . GLU A 1 70 ? 9.543 -1.818 4.744 1.00 95.38 70 GLU A O 1
ATOM 586 N N . ARG A 1 71 ? 8.143 -1.825 3.013 1.00 94.88 71 ARG A N 1
ATOM 587 C CA . ARG A 1 71 ? 9.033 -1.036 2.154 1.00 94.88 71 ARG A CA 1
ATOM 588 C C . ARG A 1 71 ? 9.007 0.438 2.544 1.00 94.88 71 ARG A C 1
ATOM 590 O O . ARG A 1 71 ? 10.072 1.023 2.674 1.00 94.88 71 ARG A O 1
ATOM 597 N N . VAL A 1 72 ? 7.827 1.013 2.764 1.00 95.06 72 VAL A N 1
ATOM 598 C CA . VAL A 1 72 ? 7.691 2.411 3.202 1.00 95.06 72 VAL A CA 1
ATOM 599 C C . VAL A 1 72 ? 8.270 2.626 4.599 1.00 95.06 72 VAL A C 1
ATOM 601 O O . VAL A 1 72 ? 8.947 3.623 4.816 1.00 95.06 72 VAL A O 1
ATOM 604 N N . GLU A 1 73 ? 8.072 1.692 5.527 1.00 94.19 73 GLU A N 1
ATOM 605 C CA . GLU A 1 73 ? 8.675 1.752 6.866 1.00 94.19 73 GLU A CA 1
ATOM 606 C C . GLU A 1 73 ? 10.204 1.781 6.801 1.00 94.19 73 GLU A C 1
ATOM 608 O O . GLU A 1 73 ? 10.830 2.603 7.463 1.00 94.19 73 GLU A O 1
ATOM 613 N N . ARG A 1 74 ? 10.814 0.949 5.945 1.00 93.69 74 ARG A N 1
ATOM 614 C CA . ARG A 1 74 ? 12.266 0.997 5.717 1.00 93.69 74 ARG A CA 1
ATOM 615 C C . ARG A 1 74 ? 12.724 2.336 5.153 1.00 93.69 74 ARG A C 1
ATOM 617 O O . ARG A 1 74 ? 13.683 2.888 5.668 1.00 93.69 74 ARG A O 1
ATOM 624 N N . LEU A 1 75 ? 12.018 2.880 4.160 1.00 91.19 75 LEU A N 1
ATOM 625 C CA . LEU A 1 75 ? 12.349 4.193 3.592 1.00 91.19 75 LEU A CA 1
ATOM 626 C C . LEU A 1 75 ? 12.285 5.309 4.644 1.00 91.19 75 LEU A C 1
ATOM 628 O O . LEU A 1 75 ? 13.144 6.184 4.655 1.00 91.19 75 LEU A O 1
ATOM 632 N N . ARG A 1 76 ? 11.292 5.267 5.543 1.00 89.62 76 ARG A N 1
ATOM 633 C CA . ARG A 1 76 ? 11.172 6.226 6.651 1.00 89.62 76 ARG A CA 1
ATOM 634 C C . ARG A 1 76 ? 12.350 6.099 7.622 1.00 89.62 76 ARG A C 1
ATOM 636 O O . ARG A 1 76 ? 12.983 7.100 7.915 1.00 89.62 76 ARG A O 1
ATOM 643 N N . ASN A 1 77 ? 12.703 4.875 8.015 1.00 86.75 77 ASN A N 1
ATOM 644 C CA . ASN A 1 77 ? 13.814 4.610 8.937 1.00 86.75 77 ASN A CA 1
ATOM 645 C C . ASN A 1 77 ? 15.209 4.880 8.341 1.00 86.75 77 ASN A C 1
ATOM 647 O O . ASN A 1 77 ? 16.167 5.004 9.090 1.00 86.75 77 ASN A O 1
ATOM 651 N N . GLU A 1 78 ? 15.353 4.910 7.014 1.00 78.31 78 GLU A N 1
ATOM 652 C CA . GLU A 1 78 ? 16.609 5.262 6.329 1.00 78.31 78 GLU A CA 1
ATOM 653 C C . GLU A 1 78 ? 16.792 6.784 6.160 1.00 78.31 78 GLU A C 1
ATOM 655 O O . GLU A 1 78 ? 17.855 7.223 5.723 1.00 78.31 78 GLU A O 1
ATOM 660 N N . THR A 1 79 ? 15.759 7.581 6.465 1.00 60.59 79 THR A N 1
ATOM 661 C CA . THR A 1 79 ? 15.763 9.048 6.311 1.00 60.59 79 THR A CA 1
ATOM 662 C C . THR A 1 79 ? 15.924 9.793 7.651 1.00 60.59 79 THR A C 1
ATOM 664 O O . THR A 1 79 ? 16.178 10.997 7.628 1.00 60.59 79 THR A O 1
ATOM 667 N N . ASP A 1 80 ? 15.815 9.086 8.783 1.00 47.94 80 ASP A N 1
ATOM 668 C CA . ASP A 1 80 ? 16.090 9.569 10.153 1.00 47.94 80 ASP A CA 1
ATOM 669 C C . ASP A 1 80 ? 17.545 9.284 10.577 1.00 47.94 80 ASP A C 1
ATOM 671 O O . ASP A 1 80 ? 18.134 10.135 11.287 1.00 47.94 80 ASP A O 1
#

Mean predicted aligned error: 5.07 Å

Sequence (80 aa):
MRTQTKANQKRTSIADDFALRIVKILDEFEGTYDRKFSSLGQRVRYLNEIEITRRNGSEWDKTGIRRVIERVERLRNETD

Secondary structure (DSSP, 8-state):
-HHHHHHHHHHHHHHHHHHHHHHHHHHHHHHHTT----SHHHHHHHHHHTT---TTSPPP-HHHHHHHHHHHHHHHHTT-

Solvent-accessible surface area (backbone atoms only — not comparable to full-atom values): 4626 Å² total; per-residue (Å²): 123,76,65,60,56,56,54,48,51,51,52,50,50,55,52,48,56,51,28,48,52,54,51,47,56,53,53,51,49,26,66,74,66,80,43,78,74,90,44,61,66,53,52,28,51,52,37,48,74,72,67,51,56,43,98,86,68,42,75,59,43,60,66,60,53,48,53,32,51,58,48,44,53,49,56,54,66,74,73,111

Foldseek 3Di:
DVVVVVVVVVVLVVLLVVLVVLVVVQVVVCVVVVHHDPALVVSQVVCVVVVNADPVSHGDDSVNNVVSVVSNVVVVVVVD